Protein AF-A0A415LY03-F1 (afdb_monomer_lite)

Secondary structure (DSSP, 8-state):
---HHHHHHHHSEEPP--S-S-GGGTSTT-EEESSHHHHHHHHHHHHHHHHHHH-TT-SEEEHHHHTTTSSSSS---EEEEETTEEEEE-SS-TT-HHHHHHHHHHHHHTHHHHHHHHHHHHTSEEEEEEEEEEE-TTS-EEEEEEEEEE--

pLDDT: mean 81.96, std 11.77, range [48.81, 94.94]

Sequence (152 aa):
MENLKNLVLAASQKVEMNGVTDIKKLYPDSIVFDSIEEFEQHVIDRAVEYLADNYPDEEEYTSSNWMLATACDCEGDWLFLIDGNYYLMDYCDLDNSKVEDVQIEIWESNGETFANQLAEKLDKETQIDTSCYYQTANGEKMPSVTVCVINK

Foldseek 3Di:
DPDLVVLLVVQWDFDDDPVPPDVCVVVVLEDEDADPVSVLVLLLVLQLVVCCVPPLPDQKDWLVNRLPPSPPPRRAWYWYCDPNTIIIRGPVPPVRPSSSVSSQCSCVVCVVVNLVSNCVSSVFHKDWDQVDWDADPVGDTHTIIMIGTDDD

Organism: Bacteroides thetaiotaomicron (NCBI:txid818)

Structure (mmCIF, N/CA/C/O backbone):
data_AF-A0A415LY03-F1
#
_entry.id   AF-A0A415LY03-F1
#
loop_
_atom_site.group_PDB
_atom_site.id
_atom_site.type_symbol
_atom_site.label_atom_id
_atom_site.label_alt_id
_atom_site.label_comp_id
_atom_site.label_asym_id
_atom_site.label_entity_id
_atom_site.label_seq_id
_atom_site.pdbx_PDB_ins_code
_atom_site.Cartn_x
_atom_site.Cartn_y
_atom_site.Cartn_z
_atom_site.occupancy
_atom_site.B_iso_or_equiv
_atom_site.auth_seq_id
_atom_site.auth_comp_id
_atom_site.auth_asym_id
_atom_site.auth_atom_id
_atom_site.pdbx_PDB_model_num
ATOM 1 N N . MET A 1 1 ? 0.596 17.065 0.484 1.00 48.81 1 MET A N 1
ATOM 2 C CA . MET A 1 1 ? 0.633 15.694 -0.038 1.00 48.81 1 MET A CA 1
ATOM 3 C C . MET A 1 1 ? 1.319 15.734 -1.375 1.00 48.81 1 MET A C 1
ATOM 5 O O . MET A 1 1 ? 0.876 16.454 -2.271 1.00 48.81 1 MET A O 1
ATOM 9 N N . GLU A 1 2 ? 2.463 15.068 -1.461 1.00 59.12 2 GLU A N 1
ATOM 10 C CA . GLU A 1 2 ? 2.973 14.656 -2.762 1.00 59.12 2 GLU A CA 1
ATOM 11 C C . GLU A 1 2 ? 1.935 13.708 -3.375 1.00 59.12 2 GLU A C 1
ATOM 13 O O . GLU A 1 2 ? 1.264 12.976 -2.664 1.00 59.12 2 GLU A O 1
ATOM 18 N N . ASN A 1 3 ? 1.720 13.767 -4.685 1.00 84.75 3 ASN A N 1
ATOM 19 C CA . ASN A 1 3 ? 0.820 12.814 -5.332 1.00 84.75 3 ASN A CA 1
ATOM 20 C C . ASN A 1 3 ? 1.449 11.410 -5.222 1.00 84.75 3 ASN A C 1
ATOM 22 O O . ASN A 1 3 ? 2.633 11.290 -5.532 1.00 84.75 3 ASN A O 1
ATOM 26 N N . LEU A 1 4 ? 0.689 10.376 -4.836 1.00 90.25 4 LEU A N 1
ATOM 27 C CA . LEU A 1 4 ? 1.165 8.988 -4.685 1.00 90.25 4 LEU A CA 1
ATOM 28 C C . LEU A 1 4 ? 2.020 8.509 -5.874 1.00 90.25 4 LEU A C 1
ATOM 30 O O . LEU A 1 4 ? 3.061 7.883 -5.688 1.00 90.25 4 LEU A O 1
ATOM 34 N N . LYS A 1 5 ? 1.666 8.910 -7.102 1.00 92.62 5 LYS A N 1
ATOM 35 C CA . LYS A 1 5 ? 2.468 8.658 -8.310 1.00 92.62 5 LYS A CA 1
ATOM 36 C C . LYS A 1 5 ? 3.907 9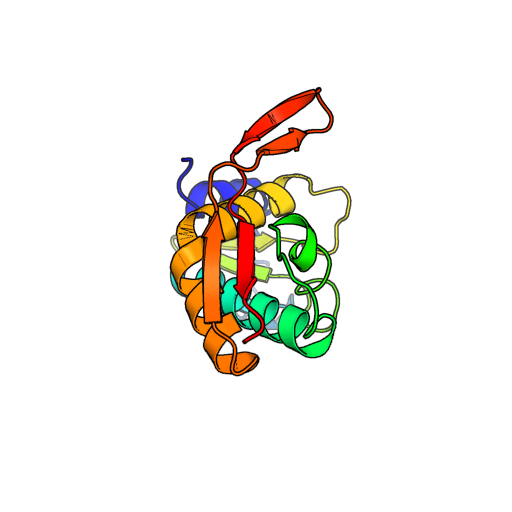.171 -8.185 1.00 92.62 5 LYS A C 1
ATOM 38 O O . LYS A 1 5 ? 4.835 8.494 -8.611 1.00 92.62 5 LYS A O 1
ATOM 43 N N . ASN A 1 6 ? 4.108 10.372 -7.649 1.00 92.81 6 ASN A N 1
ATOM 44 C CA . ASN A 1 6 ? 5.438 10.966 -7.493 1.00 92.81 6 ASN A CA 1
ATOM 45 C C . ASN A 1 6 ? 6.262 10.233 -6.435 1.00 92.81 6 ASN A C 1
ATOM 47 O O . ASN A 1 6 ? 7.454 10.037 -6.654 1.00 92.81 6 ASN A O 1
ATOM 51 N N . LEU A 1 7 ? 5.631 9.807 -5.337 1.00 91.94 7 LEU A N 1
ATOM 52 C CA . LEU A 1 7 ? 6.287 8.993 -4.312 1.00 91.94 7 LEU A CA 1
ATOM 53 C C . LEU A 1 7 ? 6.732 7.651 -4.899 1.00 91.94 7 LEU A C 1
ATOM 55 O O . LEU A 1 7 ? 7.900 7.294 -4.780 1.00 91.94 7 LEU A O 1
ATOM 59 N N . VAL A 1 8 ? 5.849 6.973 -5.642 1.00 92.12 8 VAL A N 1
ATOM 60 C CA . VAL A 1 8 ? 6.179 5.730 -6.359 1.00 92.12 8 VAL A CA 1
ATOM 61 C C . VAL A 1 8 ? 7.344 5.950 -7.325 1.00 92.12 8 VAL A C 1
ATOM 63 O O . VAL A 1 8 ? 8.303 5.185 -7.314 1.00 92.12 8 VAL A O 1
ATOM 66 N N . LEU A 1 9 ? 7.320 7.020 -8.126 1.00 93.75 9 LEU A N 1
ATOM 67 C CA . LEU A 1 9 ? 8.419 7.343 -9.043 1.00 93.75 9 LEU A CA 1
ATOM 68 C C . LEU A 1 9 ? 9.739 7.650 -8.319 1.00 93.75 9 LEU A C 1
ATOM 70 O O . LEU A 1 9 ? 10.798 7.373 -8.874 1.00 93.75 9 LEU A O 1
ATOM 74 N N . ALA A 1 10 ? 9.692 8.231 -7.119 1.00 91.69 10 ALA A N 1
ATOM 75 C CA . ALA A 1 10 ? 10.875 8.520 -6.311 1.00 91.69 10 ALA A CA 1
ATOM 76 C C . ALA A 1 10 ? 11.439 7.269 -5.617 1.00 91.69 10 ALA A C 1
ATOM 78 O O . ALA A 1 10 ? 12.651 7.173 -5.436 1.00 91.69 10 ALA A O 1
ATOM 79 N N . ALA A 1 11 ? 10.569 6.328 -5.247 1.00 89.69 11 ALA A N 1
ATOM 80 C CA . ALA A 1 11 ? 10.923 5.052 -4.631 1.00 89.69 11 ALA A CA 1
ATOM 81 C C . ALA A 1 11 ? 11.334 3.974 -5.648 1.00 89.69 11 ALA A C 1
ATOM 83 O O . ALA A 1 11 ? 11.945 2.973 -5.276 1.00 89.69 11 ALA A O 1
ATOM 84 N N . SER A 1 12 ? 11.012 4.173 -6.928 1.00 92.12 12 SER A N 1
ATOM 85 C CA . SER A 1 12 ? 11.261 3.201 -7.991 1.00 92.12 12 SER A CA 1
ATOM 86 C C . SER A 1 12 ? 12.455 3.566 -8.867 1.00 92.12 12 SER A C 1
ATOM 88 O O . SER A 1 12 ? 12.745 4.730 -9.143 1.00 92.12 12 SER A O 1
ATOM 9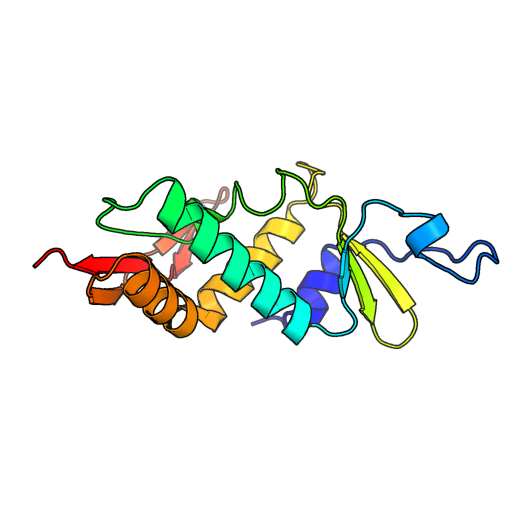0 N N . GLN A 1 13 ? 13.094 2.546 -9.425 1.00 92.12 13 GLN A N 1
ATOM 91 C CA . GLN A 1 13 ? 14.096 2.689 -10.472 1.00 92.12 13 GLN A CA 1
ATOM 92 C C . GLN A 1 13 ? 13.455 2.482 -11.844 1.00 92.12 13 GLN A C 1
ATOM 94 O O . GLN A 1 13 ? 12.653 1.573 -12.048 1.00 92.12 13 GLN A O 1
ATOM 99 N N . LYS A 1 14 ? 13.813 3.315 -12.825 1.00 92.31 14 LYS A N 1
ATOM 100 C CA . LYS A 1 14 ? 13.360 3.103 -14.204 1.00 92.31 14 LYS A CA 1
ATOM 101 C C . LYS A 1 14 ? 14.000 1.834 -14.773 1.00 92.31 14 LYS A C 1
ATOM 103 O O . LYS A 1 14 ? 15.218 1.680 -14.712 1.00 92.31 14 LYS A O 1
ATOM 108 N N . VAL A 1 15 ? 13.193 0.973 -15.389 1.00 89.94 15 VAL A N 1
ATOM 109 C CA . VAL A 1 15 ? 13.675 -0.255 -16.030 1.00 89.94 15 VAL A CA 1
ATOM 110 C C . VAL A 1 15 ? 14.091 0.013 -17.476 1.00 89.94 15 VAL A C 1
ATOM 112 O O . VAL A 1 15 ? 13.320 0.544 -18.278 1.00 89.94 15 VAL A O 1
ATOM 115 N N . GLU A 1 16 ? 15.307 -0.404 -17.828 1.00 86.00 16 GLU A N 1
ATOM 116 C CA . GLU A 1 16 ? 15.805 -0.381 -19.205 1.00 86.00 16 GLU A CA 1
ATOM 117 C C . GLU A 1 16 ? 15.317 -1.617 -19.979 1.00 86.00 16 GLU A C 1
ATOM 119 O O . GLU A 1 16 ? 15.629 -2.765 -19.649 1.00 86.00 16 GLU A O 1
ATOM 124 N N . MET A 1 17 ? 14.547 -1.389 -21.044 1.00 82.12 17 MET A N 1
ATOM 125 C CA . MET A 1 17 ? 13.993 -2.464 -21.870 1.00 82.12 17 MET A CA 1
ATOM 126 C C . MET A 1 17 ? 15.061 -3.013 -22.826 1.00 82.12 17 MET A C 1
ATOM 128 O O . MET A 1 17 ? 15.316 -2.447 -23.889 1.00 82.12 17 MET A O 1
ATOM 132 N N . ASN A 1 18 ? 15.645 -4.166 -22.492 1.00 72.00 18 ASN A N 1
ATOM 133 C CA . ASN A 1 18 ? 16.710 -4.828 -23.268 1.00 72.00 18 ASN A CA 1
ATOM 134 C C . ASN A 1 18 ? 16.225 -5.513 -24.572 1.00 72.00 18 ASN A C 1
ATOM 136 O O . ASN A 1 18 ? 16.706 -6.582 -24.945 1.00 72.00 18 ASN A O 1
ATOM 140 N N . GLY A 1 19 ? 15.235 -4.943 -25.265 1.00 70.38 19 GLY A N 1
ATOM 141 C CA . GLY A 1 19 ? 14.630 -5.517 -26.478 1.00 70.38 19 GLY A CA 1
ATOM 142 C C . GLY A 1 19 ? 13.697 -6.714 -26.233 1.00 70.38 19 GLY A C 1
ATOM 143 O O . GLY A 1 19 ? 13.098 -7.228 -27.178 1.00 70.38 19 GLY A O 1
ATOM 144 N N . VAL A 1 20 ? 13.536 -7.142 -24.978 1.00 74.38 20 VAL A N 1
ATOM 145 C CA . VAL A 1 20 ? 12.513 -8.105 -24.554 1.00 74.38 20 VAL A CA 1
ATOM 146 C C . VAL A 1 20 ? 11.176 -7.369 -24.471 1.00 74.38 20 VAL A C 1
ATOM 148 O O . VAL A 1 20 ? 11.048 -6.408 -23.724 1.00 74.38 20 VAL A O 1
ATOM 151 N N . THR A 1 21 ? 10.178 -7.797 -25.247 1.00 73.06 21 THR A N 1
ATOM 152 C CA . THR A 1 21 ? 8.860 -7.132 -25.319 1.00 73.06 21 THR A CA 1
ATOM 153 C C . THR A 1 21 ? 7.929 -7.468 -24.154 1.00 73.06 21 THR A C 1
ATOM 155 O O . THR A 1 21 ? 6.847 -6.904 -24.064 1.00 73.06 21 THR A O 1
ATOM 158 N N . ASP A 1 22 ? 8.314 -8.426 -23.313 1.00 83.56 22 ASP A N 1
ATOM 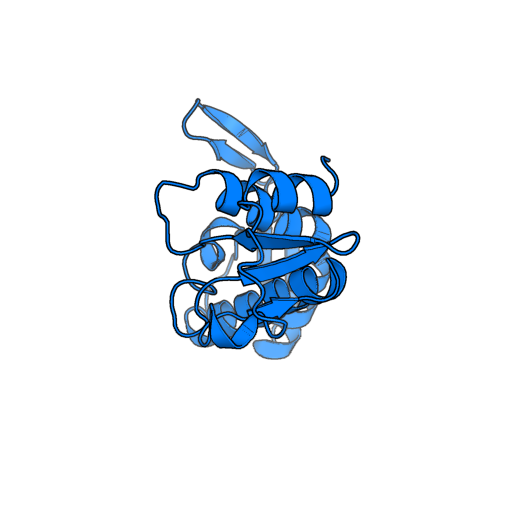159 C CA . ASP A 1 22 ? 7.512 -8.957 -22.213 1.00 83.56 22 ASP A CA 1
ATOM 160 C C . ASP A 1 22 ? 8.290 -8.809 -20.902 1.00 83.56 22 ASP A C 1
ATOM 162 O O . ASP A 1 22 ? 9.255 -9.538 -20.657 1.00 83.56 22 ASP A O 1
ATOM 166 N N . ILE A 1 23 ? 7.885 -7.836 -20.084 1.00 85.00 23 ILE A N 1
ATOM 167 C CA . ILE A 1 23 ? 8.577 -7.463 -18.847 1.00 85.00 23 ILE A CA 1
ATOM 168 C C . ILE A 1 23 ? 8.595 -8.606 -17.821 1.00 85.00 23 ILE A C 1
ATOM 170 O O . ILE A 1 23 ? 9.589 -8.783 -17.118 1.00 85.00 23 ILE A O 1
ATOM 174 N N . LYS A 1 24 ? 7.570 -9.469 -17.812 1.00 86.44 24 LYS A N 1
ATOM 175 C CA . LYS A 1 24 ? 7.496 -10.635 -16.918 1.00 86.44 24 LYS A CA 1
ATOM 176 C C . LYS A 1 24 ? 8.570 -11.676 -17.220 1.00 86.44 24 LYS A C 1
ATOM 178 O O . LYS A 1 24 ? 8.921 -12.460 -16.353 1.00 86.44 24 LYS A O 1
ATOM 183 N N . LYS A 1 25 ? 9.147 -11.696 -18.426 1.00 87.31 25 LYS A N 1
ATOM 184 C CA . LYS A 1 25 ? 10.301 -12.572 -18.705 1.00 87.31 25 LYS A CA 1
ATOM 185 C C . LYS A 1 25 ? 11.580 -12.093 -18.033 1.00 87.31 25 LYS A C 1
ATOM 187 O O . LYS A 1 25 ? 12.470 -12.906 -17.810 1.00 87.31 25 LYS A O 1
ATOM 192 N N . LEU A 1 26 ? 11.689 -10.790 -17.781 1.00 85.75 26 LEU A N 1
ATOM 193 C CA . LEU A 1 26 ? 12.817 -10.199 -17.067 1.00 85.75 26 LEU A CA 1
ATOM 194 C C . LEU A 1 26 ? 12.602 -10.271 -15.550 1.00 85.75 26 LEU A C 1
ATOM 196 O O . LEU A 1 26 ? 13.558 -10.533 -14.829 1.00 85.75 26 LEU A O 1
ATOM 200 N N . TYR A 1 27 ? 11.354 -10.114 -15.100 1.00 86.38 27 TYR A N 1
ATOM 201 C CA . TYR A 1 27 ? 10.963 -10.099 -13.688 1.00 86.38 27 TYR A CA 1
ATOM 202 C C . TYR A 1 27 ? 9.790 -11.067 -13.443 1.00 86.38 27 TYR A C 1
ATOM 204 O O . TYR A 1 27 ? 8.646 -10.629 -13.297 1.00 86.38 27 TYR A O 1
ATOM 212 N N . PRO A 1 28 ? 10.034 -12.389 -13.457 1.00 85.12 28 PRO A N 1
ATOM 213 C CA . PRO A 1 28 ? 8.971 -13.398 -13.415 1.00 85.12 28 PRO A CA 1
ATOM 214 C C . PRO A 1 28 ? 8.153 -13.374 -12.128 1.00 85.12 28 PRO A C 1
ATOM 216 O O . PRO A 1 28 ? 6.950 -13.623 -12.181 1.00 85.12 28 PRO A O 1
ATOM 219 N N . ASP A 1 29 ? 8.791 -13.021 -11.017 1.00 83.56 29 ASP A N 1
ATOM 220 C CA . ASP A 1 29 ? 8.176 -13.050 -9.692 1.00 83.56 29 ASP A CA 1
ATOM 221 C C . ASP A 1 29 ? 7.537 -11.714 -9.307 1.00 83.56 29 ASP A C 1
ATOM 223 O O . ASP A 1 29 ? 6.871 -11.638 -8.288 1.00 83.56 29 ASP A O 1
ATOM 227 N N . SER A 1 30 ? 7.712 -10.669 -10.121 1.00 85.94 30 SER A N 1
ATOM 228 C CA . SER A 1 30 ? 7.155 -9.346 -9.826 1.00 85.94 30 SER A CA 1
ATOM 229 C C . SER A 1 30 ? 5.637 -9.306 -9.972 1.00 85.94 30 SER A C 1
ATOM 231 O O . SER A 1 30 ? 5.088 -10.019 -10.814 1.00 85.94 30 SER A O 1
ATOM 233 N N . ILE A 1 31 ? 4.949 -8.399 -9.280 1.00 88.25 31 ILE A N 1
ATOM 234 C CA . ILE A 1 31 ? 3.581 -7.973 -9.634 1.00 88.25 31 ILE A CA 1
ATOM 235 C C . ILE A 1 31 ? 3.676 -6.766 -10.571 1.00 88.25 31 ILE A C 1
ATOM 237 O O . ILE A 1 31 ? 4.541 -5.915 -10.400 1.00 88.25 31 ILE A O 1
ATOM 241 N N . VAL A 1 32 ? 2.821 -6.712 -11.597 1.00 90.12 32 VAL A N 1
ATOM 242 C CA . VAL A 1 32 ? 2.779 -5.584 -12.540 1.00 90.12 32 VAL A CA 1
ATOM 243 C C . VAL A 1 32 ? 1.468 -4.846 -12.332 1.00 90.12 32 VAL A C 1
ATOM 245 O O . VAL A 1 32 ? 0.418 -5.463 -12.472 1.00 90.12 32 VAL A O 1
ATOM 248 N N . PHE A 1 33 ? 1.558 -3.555 -12.032 1.00 92.62 33 PHE A N 1
ATOM 249 C CA . PHE A 1 33 ? 0.433 -2.646 -11.864 1.00 92.62 33 PHE A CA 1
ATOM 250 C C . PHE A 1 33 ? 0.317 -1.729 -13.082 1.00 92.62 33 PHE A C 1
ATOM 252 O O . PHE A 1 33 ? 1.286 -1.058 -13.469 1.00 92.62 33 PHE A O 1
ATOM 259 N N . ASP A 1 34 ? -0.877 -1.687 -13.673 1.00 91.62 34 ASP A N 1
ATOM 260 C CA . ASP A 1 34 ? -1.173 -0.848 -14.839 1.00 91.62 34 ASP A CA 1
ATOM 261 C C . ASP A 1 34 ? -1.678 0.549 -14.433 1.00 91.62 34 ASP A C 1
ATOM 263 O O . ASP A 1 34 ? -1.729 1.463 -15.262 1.00 91.62 34 ASP A O 1
ATOM 267 N N . SER A 1 35 ? -2.033 0.743 -13.158 1.00 93.38 35 SER A N 1
ATOM 268 C CA . SER A 1 35 ? -2.395 2.046 -12.602 1.00 93.38 35 SER A CA 1
ATOM 269 C C . SER A 1 35 ? -1.982 2.201 -11.134 1.00 93.38 35 SER A C 1
ATOM 271 O O . SER A 1 35 ? -1.692 1.230 -10.437 1.00 93.38 35 SER A O 1
ATOM 273 N N . ILE A 1 36 ? -1.941 3.451 -10.662 1.00 92.50 36 ILE A N 1
ATOM 274 C CA . ILE A 1 36 ? -1.619 3.756 -9.261 1.00 92.50 36 ILE A CA 1
ATOM 275 C C . ILE A 1 36 ? -2.763 3.326 -8.339 1.00 92.50 36 ILE A C 1
ATOM 277 O O . ILE A 1 36 ? -2.507 2.847 -7.243 1.00 92.50 36 ILE A O 1
ATOM 281 N N . GLU A 1 37 ? -4.006 3.438 -8.801 1.00 92.62 37 GLU A N 1
ATOM 282 C CA . GLU A 1 37 ? -5.201 3.037 -8.057 1.00 92.62 37 GLU A CA 1
ATOM 283 C C . GLU A 1 37 ? -5.259 1.516 -7.842 1.00 92.62 37 GLU A C 1
ATOM 285 O O . GLU A 1 37 ? -5.665 1.058 -6.778 1.00 92.62 37 GLU A O 1
ATOM 290 N N . GLU A 1 38 ? -4.831 0.723 -8.834 1.00 93.12 38 GLU A N 1
ATOM 291 C CA . GLU A 1 38 ? -4.716 -0.736 -8.695 1.00 93.12 38 GLU A CA 1
ATOM 292 C C . GLU A 1 38 ? -3.694 -1.106 -7.615 1.00 93.12 38 GLU A C 1
ATOM 294 O O . GLU A 1 38 ? -3.976 -1.926 -6.742 1.00 93.12 38 GLU A O 1
ATOM 299 N N . PHE A 1 39 ? -2.526 -0.463 -7.649 1.00 91.94 39 PHE A N 1
ATOM 300 C CA . PHE A 1 39 ? -1.490 -0.642 -6.638 1.00 91.94 39 PHE A CA 1
ATOM 301 C C . PHE A 1 39 ? -1.969 -0.236 -5.239 1.00 91.94 39 PHE A C 1
ATOM 303 O O . PHE A 1 39 ? -1.787 -0.985 -4.282 1.00 91.94 39 PHE A O 1
ATOM 310 N N . GLU A 1 40 ? -2.599 0.931 -5.120 1.00 91.38 40 GLU A N 1
ATOM 311 C CA . GLU A 1 40 ? -3.128 1.446 -3.858 1.00 91.38 40 GLU A CA 1
ATOM 312 C C . GLU A 1 40 ? -4.121 0.463 -3.230 1.00 91.38 40 GLU A C 1
ATOM 314 O O . GLU A 1 40 ? -3.966 0.094 -2.064 1.00 91.38 40 GLU A O 1
ATOM 319 N N . GLN A 1 41 ? -5.084 -0.038 -4.011 1.00 91.44 41 GLN A N 1
ATOM 320 C CA . GLN A 1 41 ? -6.053 -1.012 -3.512 1.00 91.44 41 GLN A CA 1
ATOM 321 C C . GLN A 1 41 ? -5.400 -2.349 -3.141 1.00 91.44 41 GLN A C 1
ATOM 323 O O . GLN A 1 41 ? -5.749 -2.920 -2.109 1.00 91.44 41 GLN A O 1
ATOM 328 N N . HIS A 1 42 ? -4.426 -2.824 -3.928 1.00 89.81 42 HIS A N 1
ATOM 329 C CA . HIS A 1 42 ? -3.668 -4.041 -3.611 1.00 89.81 42 HIS A CA 1
ATOM 330 C C . HIS A 1 42 ? -2.972 -3.932 -2.250 1.00 89.81 42 HIS A C 1
ATOM 332 O O . HIS A 1 42 ? -3.069 -4.840 -1.425 1.00 89.81 42 HIS A O 1
ATOM 338 N N . VAL A 1 43 ? -2.318 -2.799 -1.979 1.00 87.88 43 VAL A N 1
ATOM 339 C CA . VAL A 1 43 ? -1.653 -2.552 -0.691 1.00 87.88 43 VAL A CA 1
ATOM 340 C C . VAL A 1 43 ? -2.661 -2.532 0.460 1.00 87.88 43 VAL A C 1
ATOM 342 O O . VAL A 1 43 ? -2.396 -3.142 1.499 1.00 87.88 43 VAL A O 1
ATOM 345 N N . ILE A 1 44 ? -3.816 -1.880 0.281 1.00 89.81 44 ILE A N 1
ATOM 346 C CA . ILE A 1 44 ? -4.889 -1.840 1.287 1.00 89.81 44 ILE A CA 1
ATOM 347 C C . ILE A 1 44 ? -5.374 -3.255 1.617 1.00 89.81 44 ILE A C 1
ATOM 349 O O . ILE A 1 44 ? -5.367 -3.647 2.786 1.00 89.81 44 ILE A O 1
ATOM 353 N N . ASP A 1 45 ? -5.745 -4.032 0.599 1.00 89.56 45 ASP A N 1
ATOM 354 C CA . ASP A 1 45 ? -6.328 -5.364 0.771 1.00 89.56 45 ASP A CA 1
ATOM 355 C C . ASP A 1 45 ? -5.363 -6.305 1.508 1.00 89.56 45 ASP A C 1
ATOM 357 O O . ASP A 1 45 ? -5.754 -6.994 2.457 1.00 89.56 45 ASP A O 1
ATOM 361 N N . ARG A 1 46 ? -4.079 -6.290 1.127 1.00 86.94 46 ARG A N 1
ATOM 362 C CA . ARG A 1 46 ? -3.047 -7.117 1.770 1.00 86.94 46 ARG A CA 1
ATOM 363 C C . ARG A 1 46 ? -2.802 -6.706 3.217 1.00 86.94 46 ARG A C 1
ATOM 365 O O . ARG A 1 46 ? -2.624 -7.574 4.070 1.00 86.94 46 ARG A O 1
ATOM 372 N N . ALA A 1 47 ? -2.812 -5.408 3.516 1.00 86.19 47 ALA A N 1
ATOM 373 C CA . ALA A 1 47 ? -2.623 -4.914 4.880 1.00 86.19 47 ALA A CA 1
ATOM 374 C C . ALA A 1 47 ? -3.781 -5.308 5.791 1.00 86.19 47 ALA A C 1
ATOM 376 O O . ALA A 1 47 ? -3.546 -5.784 6.901 1.00 86.19 47 ALA A O 1
ATOM 377 N N . VAL A 1 48 ? -5.017 -5.192 5.310 1.00 89.38 48 VAL A N 1
ATOM 378 C CA . VAL A 1 48 ? -6.201 -5.642 6.048 1.00 89.38 48 VAL A CA 1
ATOM 379 C C . VAL A 1 48 ? -6.142 -7.148 6.316 1.00 89.38 48 VAL A C 1
ATOM 381 O O . VAL A 1 48 ? -6.368 -7.567 7.450 1.00 89.38 48 VAL A O 1
ATOM 384 N N . GLU A 1 49 ? -5.826 -7.959 5.301 1.00 88.69 49 GLU A N 1
ATOM 385 C CA . GLU A 1 49 ? -5.701 -9.417 5.440 1.00 88.69 49 GLU A CA 1
ATOM 386 C C . GLU A 1 49 ? -4.645 -9.790 6.486 1.00 88.69 49 GLU A C 1
ATOM 388 O O . GLU A 1 49 ? -4.942 -10.518 7.433 1.00 88.69 49 GLU A O 1
ATOM 393 N N . TYR A 1 50 ? -3.440 -9.226 6.372 1.00 86.31 50 TYR A N 1
ATOM 394 C CA . TYR A 1 50 ? -2.352 -9.515 7.300 1.00 86.31 50 TYR A CA 1
ATOM 395 C C . TYR A 1 50 ? -2.704 -9.145 8.746 1.00 86.31 50 TYR A C 1
ATOM 397 O O . TYR A 1 50 ? -2.485 -9.942 9.662 1.00 86.31 50 TYR A O 1
ATOM 405 N N . LEU A 1 51 ? -3.245 -7.944 8.962 1.00 86.88 51 LEU A N 1
ATOM 406 C CA . LEU A 1 51 ? -3.618 -7.473 10.293 1.00 86.88 51 LEU A CA 1
ATOM 407 C C . LEU A 1 51 ? -4.719 -8.340 10.912 1.00 86.88 51 LEU A C 1
ATOM 409 O O . LEU A 1 51 ? -4.612 -8.702 12.084 1.00 86.88 51 LEU A O 1
ATOM 413 N N . ALA A 1 52 ? -5.735 -8.713 10.130 1.00 88.81 52 ALA A N 1
ATOM 414 C CA . ALA A 1 52 ? -6.826 -9.557 10.605 1.00 88.81 52 ALA A CA 1
ATOM 415 C C . ALA A 1 52 ? -6.360 -10.976 10.973 1.00 88.81 52 ALA A C 1
ATOM 417 O O . ALA A 1 52 ? -6.839 -11.540 11.956 1.00 88.81 52 ALA A O 1
ATOM 418 N N . ASP A 1 53 ? -5.404 -11.534 10.227 1.00 87.75 53 ASP A N 1
ATOM 419 C CA . ASP A 1 53 ? -4.898 -12.889 10.463 1.00 87.75 53 ASP A CA 1
ATOM 420 C C . ASP A 1 53 ? -3.910 -12.971 11.637 1.00 87.75 53 ASP A C 1
ATOM 422 O O . ASP A 1 53 ? -3.862 -13.985 12.339 1.00 87.75 53 ASP A O 1
ATOM 426 N N . ASN A 1 54 ? -3.115 -11.920 11.864 1.00 85.88 54 ASN A N 1
ATOM 427 C CA . ASN A 1 54 ? -2.016 -11.953 12.838 1.00 85.88 54 ASN A CA 1
ATOM 428 C C . ASN A 1 54 ? -2.338 -11.248 14.157 1.00 85.88 54 ASN A C 1
ATOM 430 O O . ASN A 1 54 ? -1.773 -11.610 15.191 1.00 85.88 54 ASN A O 1
ATOM 434 N N . TYR A 1 55 ? -3.238 -10.265 14.139 1.00 84.94 55 TYR A N 1
ATOM 435 C CA . TYR A 1 55 ? -3.496 -9.386 15.278 1.00 84.94 55 TYR A CA 1
ATOM 436 C C . TYR A 1 55 ? -4.989 -9.154 15.578 1.00 84.94 55 TYR A C 1
ATOM 438 O O . TYR A 1 55 ? -5.330 -8.061 16.011 1.00 84.94 55 TYR A O 1
ATOM 446 N N . PRO A 1 56 ? -5.901 -10.142 15.443 1.00 87.06 56 PRO A N 1
ATOM 447 C CA . PRO A 1 56 ? -7.357 -9.910 15.453 1.00 87.06 56 PRO A CA 1
ATOM 448 C C . PRO A 1 56 ? -7.928 -9.287 16.740 1.00 87.06 56 PRO A C 1
ATOM 450 O O . PRO A 1 56 ? -9.056 -8.777 16.753 1.00 87.06 56 PRO A O 1
ATOM 453 N N . ASP A 1 57 ? -7.175 -9.351 17.835 1.00 85.00 57 ASP A N 1
ATOM 454 C CA . ASP A 1 57 ? -7.584 -8.894 19.161 1.00 85.00 57 ASP A CA 1
ATOM 455 C C . ASP A 1 57 ? -6.958 -7.558 19.580 1.00 85.00 57 ASP A C 1
ATOM 457 O O . ASP A 1 57 ? -7.256 -7.083 20.675 1.00 85.00 57 ASP A O 1
ATOM 461 N N . GLU A 1 58 ? -6.130 -6.938 18.733 1.00 81.62 58 GLU A N 1
ATOM 462 C CA . GLU A 1 58 ? -5.569 -5.616 19.023 1.00 81.62 58 GLU A CA 1
ATOM 463 C C . GLU A 1 58 ? -6.668 -4.550 19.119 1.00 81.62 58 GLU A C 1
ATOM 465 O O . GLU A 1 58 ? -7.610 -4.51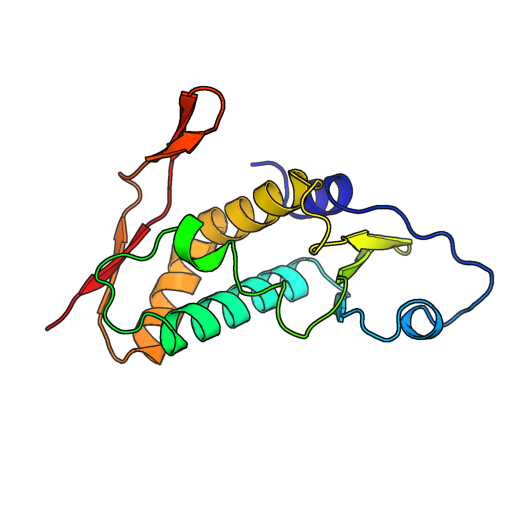5 18.321 1.00 81.62 58 GLU A O 1
ATOM 470 N N . GLU A 1 59 ? -6.528 -3.666 20.110 1.00 83.94 59 GLU A N 1
ATOM 471 C CA . GLU A 1 59 ? -7.445 -2.541 20.331 1.00 83.94 59 GLU A CA 1
ATOM 472 C C . GLU A 1 59 ? -7.153 -1.382 19.365 1.00 83.94 59 GLU A C 1
ATOM 474 O O . GLU A 1 59 ? -8.052 -0.609 19.033 1.00 83.94 59 GLU A O 1
ATOM 479 N N . GLU A 1 60 ? -5.914 -1.268 18.873 1.00 86.62 60 GLU A N 1
ATOM 480 C CA . GLU A 1 60 ? -5.464 -0.169 18.016 1.00 86.62 60 GLU A CA 1
ATOM 481 C C . GLU A 1 60 ? -4.507 -0.651 16.915 1.00 86.62 60 GLU A C 1
ATOM 483 O O . GLU A 1 60 ? -3.500 -1.315 17.166 1.00 86.62 60 GLU A O 1
ATOM 488 N N . TYR A 1 61 ? -4.791 -0.243 15.679 1.00 85.81 61 TYR A N 1
ATOM 489 C CA . TYR A 1 61 ? -3.963 -0.476 14.503 1.00 85.81 61 TYR A CA 1
ATOM 490 C C . TYR A 1 61 ? -3.406 0.854 14.016 1.00 85.81 61 TYR A C 1
ATOM 492 O O . TYR A 1 61 ? -4.149 1.768 13.655 1.00 85.81 61 TYR A O 1
ATOM 500 N N . THR A 1 62 ? -2.083 0.959 13.995 1.00 79.75 62 THR A N 1
ATOM 501 C CA . THR A 1 62 ? -1.374 2.135 13.480 1.00 79.75 62 THR A CA 1
ATOM 502 C C . THR A 1 62 ? -0.737 1.821 12.132 1.00 79.75 62 THR A C 1
ATOM 504 O O . THR A 1 62 ? -0.596 0.649 11.772 1.00 79.75 62 THR A O 1
ATOM 507 N N . SER A 1 63 ? -0.296 2.851 11.405 1.00 75.50 63 SER A N 1
ATOM 508 C CA . SER A 1 63 ? 0.479 2.654 10.175 1.00 75.50 63 SER A CA 1
ATOM 509 C C . SER A 1 63 ? 1.676 1.718 10.404 1.00 75.50 63 SER A C 1
ATOM 511 O O . SER A 1 63 ? 1.900 0.784 9.639 1.00 75.50 63 SER A O 1
ATOM 513 N N . SER A 1 64 ? 2.365 1.851 11.539 1.00 68.25 64 SER A N 1
ATOM 514 C CA . SER A 1 64 ? 3.497 0.992 11.899 1.00 68.25 64 SER A CA 1
ATOM 515 C C . SER A 1 64 ? 3.147 -0.495 12.060 1.00 68.25 64 SER A C 1
ATOM 517 O O . SER A 1 64 ? 4.035 -1.331 11.907 1.00 68.25 64 SER A O 1
ATOM 519 N N . ASN A 1 65 ? 1.888 -0.852 12.351 1.00 72.75 65 ASN A N 1
ATOM 520 C CA . ASN A 1 65 ? 1.490 -2.251 12.555 1.00 72.75 65 ASN A CA 1
ATOM 521 C C . ASN A 1 65 ? 1.497 -3.058 11.241 1.00 72.75 65 ASN A C 1
ATOM 523 O O . ASN A 1 65 ? 1.756 -4.259 11.281 1.00 72.75 65 ASN A O 1
ATOM 527 N N . TRP A 1 66 ? 1.219 -2.435 10.088 1.00 73.00 66 TRP A N 1
ATOM 528 C CA . TRP A 1 66 ? 1.148 -3.135 8.792 1.00 73.00 66 TRP A CA 1
ATOM 529 C C . TRP A 1 66 ? 2.347 -2.866 7.874 1.00 73.00 66 TRP A C 1
ATOM 531 O O . TRP A 1 66 ? 2.640 -3.707 7.022 1.00 73.00 66 TRP A O 1
ATOM 541 N N . MET A 1 67 ? 3.070 -1.754 8.080 1.00 64.75 67 MET A N 1
ATOM 542 C CA . MET A 1 67 ? 4.214 -1.302 7.263 1.00 64.75 67 MET A CA 1
ATOM 543 C C . MET A 1 67 ? 5.368 -2.318 7.124 1.00 64.75 67 MET A C 1
ATOM 545 O O . MET A 1 67 ? 6.308 -2.081 6.374 1.00 64.75 67 MET A O 1
ATOM 549 N N . LEU A 1 68 ? 5.328 -3.446 7.840 1.00 55.94 68 LEU A N 1
ATOM 550 C CA . LEU A 1 68 ? 6.408 -4.433 7.902 1.00 55.94 68 LEU A CA 1
ATOM 551 C C . LEU A 1 68 ? 6.110 -5.776 7.221 1.00 55.94 68 LEU A C 1
ATOM 553 O O . LEU A 1 68 ? 7.035 -6.573 7.079 1.00 55.94 68 LEU A O 1
ATOM 557 N N . ALA A 1 69 ? 4.867 -6.073 6.825 1.00 52.81 69 ALA A N 1
ATOM 558 C CA . ALA A 1 69 ? 4.493 -7.479 6.633 1.00 52.81 69 ALA A CA 1
ATOM 559 C C . ALA A 1 69 ? 3.725 -7.852 5.363 1.00 52.81 69 ALA A C 1
ATOM 561 O O . ALA A 1 69 ? 3.656 -9.030 5.024 1.00 52.81 69 ALA A O 1
ATOM 562 N N . THR A 1 70 ? 3.194 -6.891 4.613 1.00 54.22 70 THR A N 1
ATOM 563 C CA . THR A 1 70 ? 2.446 -7.210 3.385 1.00 54.22 70 THR A CA 1
ATOM 564 C C . THR A 1 70 ? 3.323 -7.466 2.174 1.00 54.22 70 THR A C 1
ATOM 566 O O . THR A 1 70 ? 2.850 -8.041 1.200 1.00 54.22 70 THR A O 1
ATOM 569 N N . ALA A 1 71 ? 4.587 -7.049 2.224 1.00 50.78 71 ALA A N 1
ATOM 570 C CA . ALA A 1 71 ? 5.395 -6.927 1.019 1.00 50.78 71 ALA A CA 1
ATOM 571 C C . ALA A 1 71 ? 6.751 -7.653 1.073 1.00 50.78 71 ALA A C 1
ATOM 573 O O . ALA A 1 71 ? 7.457 -7.703 0.073 1.00 50.78 71 ALA A O 1
ATOM 574 N N . CYS A 1 72 ? 7.074 -8.317 2.189 1.00 53.56 72 CYS A N 1
ATOM 575 C CA . CYS A 1 72 ? 8.238 -9.211 2.271 1.00 53.56 72 CYS A CA 1
ATOM 576 C C . CYS A 1 72 ? 7.867 -10.701 2.122 1.00 53.56 72 CYS A C 1
ATOM 578 O O . CYS A 1 72 ? 8.734 -11.527 1.842 1.00 53.56 72 CYS A O 1
ATOM 580 N N . ASP A 1 73 ? 6.585 -11.060 2.264 1.00 51.16 73 ASP A N 1
ATOM 581 C CA . ASP A 1 73 ? 6.149 -12.457 2.224 1.00 51.16 73 ASP A CA 1
ATOM 582 C C . ASP A 1 73 ? 5.354 -12.739 0.933 1.00 51.16 73 ASP A C 1
ATOM 584 O O . ASP A 1 73 ? 4.157 -12.474 0.833 1.00 51.16 73 ASP A O 1
ATOM 588 N N . CYS A 1 74 ? 6.054 -13.323 -0.049 1.00 54.31 74 CYS A N 1
ATOM 589 C CA . CYS A 1 74 ? 5.544 -14.083 -1.208 1.00 54.31 74 CYS A CA 1
ATOM 590 C C . CYS A 1 74 ? 5.307 -13.385 -2.568 1.00 54.31 74 CYS A C 1
ATOM 592 O O . CYS A 1 74 ? 5.102 -14.112 -3.540 1.00 54.31 74 CYS A O 1
ATOM 594 N N . GLU A 1 75 ? 5.352 -12.054 -2.698 1.00 62.47 75 GLU A N 1
ATOM 595 C CA . GLU A 1 75 ? 4.874 -11.369 -3.927 1.00 62.47 75 GLU A CA 1
ATOM 596 C C . GLU A 1 75 ? 5.951 -10.802 -4.874 1.00 62.47 75 GLU A C 1
ATOM 598 O O . GLU A 1 75 ? 5.611 -10.358 -5.969 1.00 62.47 75 GLU A O 1
ATOM 603 N N . GLY A 1 76 ? 7.234 -10.864 -4.498 1.00 71.19 76 GLY A N 1
ATOM 604 C CA . GLY A 1 76 ? 8.337 -10.341 -5.315 1.00 71.19 76 GLY A CA 1
ATOM 605 C C . GLY A 1 76 ? 8.319 -8.814 -5.474 1.00 71.19 76 GLY A C 1
ATOM 606 O O . GLY A 1 76 ? 7.598 -8.110 -4.771 1.00 71.19 76 GLY A O 1
ATOM 607 N N . ASP A 1 77 ? 9.145 -8.291 -6.386 1.00 82.88 77 ASP A N 1
ATOM 608 C CA . ASP A 1 77 ? 9.242 -6.845 -6.635 1.00 82.88 77 ASP A CA 1
ATOM 609 C C . ASP A 1 77 ? 7.966 -6.273 -7.274 1.00 82.88 77 ASP A C 1
ATOM 611 O O . ASP A 1 77 ? 7.225 -6.965 -7.978 1.00 82.88 77 ASP A O 1
ATOM 615 N N . TRP A 1 78 ? 7.739 -4.968 -7.132 1.00 89.19 78 TRP A N 1
ATOM 616 C CA . TRP A 1 78 ? 6.610 -4.298 -7.776 1.00 89.19 78 TRP A CA 1
ATOM 617 C C . TRP A 1 78 ? 7.042 -3.540 -9.025 1.00 89.19 78 TRP A C 1
ATOM 619 O O . TRP A 1 78 ? 7.966 -2.728 -9.003 1.00 89.19 78 TRP A O 1
ATOM 629 N N . LEU A 1 79 ? 6.345 -3.787 -10.130 1.00 92.06 79 LEU A N 1
ATOM 630 C CA . LEU A 1 79 ? 6.544 -3.112 -11.402 1.00 92.06 79 LEU A CA 1
ATOM 631 C C . LEU A 1 79 ? 5.346 -2.235 -11.741 1.00 92.06 79 LEU A C 1
ATOM 633 O O . LEU A 1 79 ? 4.206 -2.680 -11.702 1.00 92.06 79 LEU A O 1
ATOM 637 N N . PHE A 1 80 ? 5.615 -1.015 -12.184 1.00 93.94 80 PHE A N 1
ATOM 638 C CA . PHE A 1 80 ? 4.593 -0.041 -12.550 1.00 93.94 80 PHE A CA 1
ATOM 639 C C . PHE A 1 80 ? 4.715 0.321 -14.022 1.00 93.94 80 PHE A C 1
ATOM 641 O O . PHE A 1 80 ? 5.802 0.697 -14.472 1.00 93.94 80 PHE A O 1
ATOM 648 N N . LEU A 1 81 ? 3.608 0.271 -14.765 1.00 92.62 81 LEU A N 1
ATOM 649 C CA . LEU A 1 81 ? 3.520 0.841 -16.107 1.00 92.62 81 LEU A CA 1
ATOM 650 C C . LEU A 1 81 ? 2.978 2.273 -16.025 1.00 92.62 81 LEU A C 1
ATOM 652 O O . LEU A 1 81 ? 1.774 2.509 -16.024 1.00 92.62 81 LEU A O 1
ATOM 656 N N . ILE A 1 82 ? 3.878 3.255 -15.986 1.00 92.06 82 ILE A N 1
ATOM 657 C CA . ILE A 1 82 ? 3.526 4.670 -15.821 1.00 92.06 82 ILE A CA 1
ATOM 658 C C . ILE A 1 82 ? 3.958 5.447 -17.058 1.00 92.06 82 ILE A C 1
ATOM 660 O O . ILE A 1 82 ? 5.129 5.448 -17.439 1.00 92.06 82 ILE A O 1
ATOM 664 N N . ASP A 1 83 ? 3.004 6.129 -17.695 1.00 91.00 83 ASP A N 1
ATOM 665 C CA . ASP A 1 83 ? 3.235 6.956 -18.887 1.00 91.00 83 ASP A CA 1
ATOM 666 C C . ASP A 1 83 ? 4.034 6.209 -19.984 1.00 91.00 83 ASP A C 1
ATOM 668 O O . ASP A 1 83 ? 4.921 6.766 -20.635 1.00 91.00 83 ASP A O 1
ATOM 672 N N . GLY A 1 84 ? 3.750 4.911 -20.158 1.00 88.81 84 GLY A N 1
ATOM 673 C CA . GLY A 1 84 ? 4.401 4.040 -21.143 1.00 88.81 84 GLY A CA 1
ATOM 674 C C . GLY A 1 84 ? 5.820 3.577 -20.786 1.00 88.81 84 GLY A C 1
ATOM 675 O O . GLY A 1 84 ? 6.498 3.013 -21.643 1.00 88.81 84 GLY A O 1
ATOM 676 N N . ASN A 1 85 ? 6.286 3.810 -19.557 1.00 91.56 85 ASN A N 1
ATOM 677 C CA . ASN A 1 85 ? 7.581 3.347 -19.058 1.00 91.56 85 ASN A CA 1
ATOM 678 C C . ASN A 1 85 ? 7.389 2.397 -17.871 1.00 91.56 85 ASN A C 1
ATOM 680 O O . ASN A 1 85 ? 6.475 2.587 -17.072 1.00 91.56 85 ASN A O 1
ATOM 684 N N . TYR A 1 86 ? 8.282 1.413 -17.745 1.00 92.88 86 TYR A 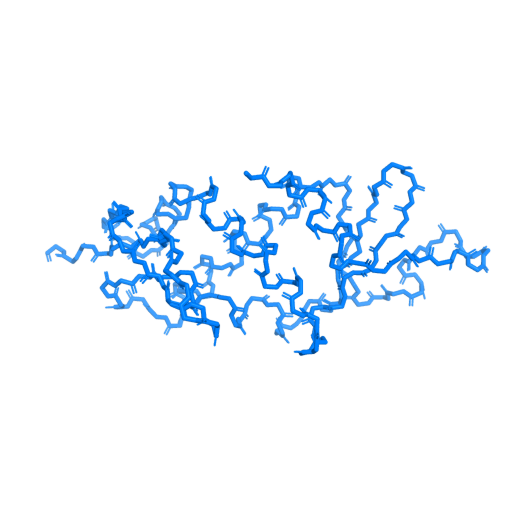N 1
ATOM 685 C CA . TYR A 1 86 ? 8.315 0.522 -16.589 1.00 92.88 86 TYR A CA 1
ATOM 686 C C . TYR A 1 86 ? 9.216 1.073 -15.483 1.00 92.88 86 TYR A C 1
ATOM 688 O O . TYR A 1 86 ? 10.337 1.525 -15.745 1.00 92.88 86 TYR A O 1
ATOM 696 N N . TYR A 1 87 ? 8.726 0.988 -14.252 1.00 93.81 87 TYR A N 1
ATOM 697 C CA . TYR A 1 87 ? 9.441 1.346 -13.032 1.00 93.81 87 TYR A CA 1
ATOM 698 C C . TYR A 1 87 ? 9.407 0.165 -12.068 1.00 93.81 87 TYR A C 1
ATOM 700 O O . TYR A 1 87 ? 8.356 -0.443 -11.913 1.00 93.81 87 TYR A O 1
ATOM 708 N N . LEU A 1 88 ? 10.543 -0.163 -11.461 1.00 91.31 88 LEU A N 1
ATOM 709 C CA . LEU A 1 88 ? 10.714 -1.248 -10.500 1.00 91.31 88 LEU A CA 1
ATOM 710 C C . LEU A 1 88 ? 10.915 -0.656 -9.111 1.00 91.31 88 LEU A C 1
ATOM 712 O O . LEU A 1 88 ? 11.882 0.074 -8.889 1.00 91.31 88 LEU A O 1
ATOM 716 N N . MET A 1 89 ? 10.018 -0.985 -8.194 1.00 90.19 89 MET A N 1
ATOM 717 C CA . MET A 1 89 ? 10.182 -0.728 -6.774 1.00 90.19 89 MET A CA 1
ATOM 718 C C . MET A 1 89 ? 10.597 -2.032 -6.105 1.00 90.19 89 MET A C 1
ATOM 720 O O . MET A 1 89 ? 9.789 -2.951 -5.963 1.00 90.19 89 MET A O 1
ATOM 724 N N . ASP A 1 90 ? 11.870 -2.100 -5.729 1.00 81.50 90 ASP A N 1
ATOM 725 C CA . ASP A 1 90 ? 12.376 -3.157 -4.859 1.00 81.50 90 ASP A CA 1
ATOM 726 C C . ASP A 1 90 ? 11.926 -2.831 -3.432 1.00 81.50 90 ASP A C 1
ATOM 728 O O . ASP A 1 90 ? 12.411 -1.878 -2.815 1.00 81.50 90 ASP A O 1
ATOM 732 N N . TYR A 1 91 ? 10.919 -3.566 -2.964 1.00 72.44 91 TYR A N 1
ATOM 733 C CA . TYR A 1 91 ? 10.382 -3.422 -1.614 1.00 72.44 91 TYR A CA 1
ATOM 734 C C . TYR A 1 91 ? 11.274 -4.106 -0.570 1.00 72.44 91 TYR A C 1
ATOM 736 O O . TYR A 1 91 ? 11.342 -3.673 0.579 1.00 72.44 91 TYR A O 1
ATOM 744 N N . CYS A 1 92 ? 11.945 -5.192 -0.961 1.00 71.19 92 CYS A N 1
ATOM 745 C CA . CYS A 1 92 ? 12.779 -5.979 -0.056 1.00 71.19 92 CYS A CA 1
ATOM 746 C C . CYS A 1 92 ? 14.125 -5.299 0.225 1.00 71.19 92 CYS A C 1
ATOM 748 O O . CYS A 1 92 ? 14.835 -5.699 1.154 1.00 71.19 92 CYS A O 1
ATOM 750 N N . ASP A 1 93 ? 14.472 -4.272 -0.550 1.00 71.25 93 ASP A N 1
ATOM 751 C CA . A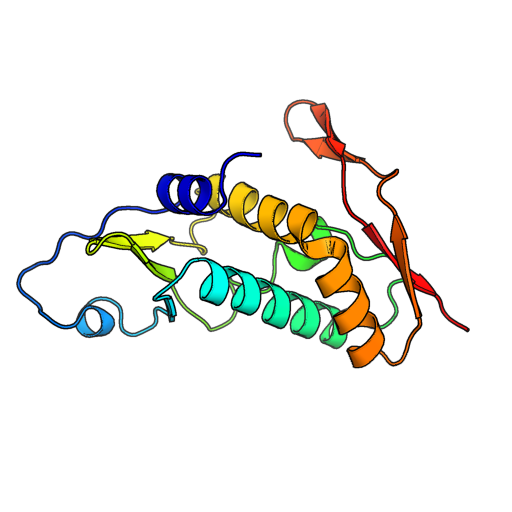SP A 1 93 ? 15.592 -3.388 -0.277 1.00 71.25 93 ASP A CA 1
ATOM 752 C C . ASP A 1 93 ? 15.337 -2.546 0.982 1.00 71.25 93 ASP A C 1
ATOM 754 O O . ASP A 1 93 ? 14.743 -1.467 0.948 1.00 71.25 93 ASP A O 1
ATOM 758 N N . LEU A 1 94 ? 15.839 -3.043 2.114 1.00 65.69 94 LEU A N 1
ATOM 759 C CA . LEU A 1 94 ? 15.788 -2.373 3.416 1.00 65.69 94 LEU A CA 1
ATOM 760 C C . LEU A 1 94 ? 16.484 -0.997 3.427 1.00 65.69 94 LEU A C 1
ATOM 762 O O . LEU A 1 94 ? 16.281 -0.232 4.371 1.00 65.69 94 LEU A O 1
ATOM 766 N N . ASP A 1 95 ? 17.288 -0.667 2.408 1.00 68.44 95 ASP A N 1
ATOM 767 C CA . ASP A 1 95 ? 17.910 0.652 2.262 1.00 68.44 95 ASP A CA 1
ATOM 768 C C . ASP A 1 95 ? 17.006 1.650 1.498 1.00 68.44 95 ASP A C 1
ATOM 770 O O . ASP A 1 95 ? 17.277 2.861 1.483 1.00 68.44 95 ASP A O 1
ATOM 774 N N . ASN A 1 96 ? 15.892 1.196 0.909 1.00 70.62 96 ASN A N 1
ATOM 775 C CA . ASN A 1 96 ? 14.940 2.038 0.187 1.00 70.62 96 ASN A CA 1
ATOM 776 C C . ASN A 1 96 ? 13.942 2.730 1.130 1.00 70.62 96 ASN A C 1
ATOM 778 O O . ASN A 1 96 ? 12.748 2.439 1.161 1.00 70.62 96 ASN A O 1
ATOM 782 N N . SER A 1 97 ? 14.427 3.738 1.857 1.00 72.50 97 SER A N 1
ATOM 783 C CA . SER A 1 97 ? 13.599 4.562 2.764 1.00 72.50 97 SER A CA 1
ATOM 784 C C . SER A 1 97 ? 12.395 5.261 2.105 1.00 72.50 97 SER A C 1
ATOM 786 O O . SER A 1 97 ? 11.535 5.778 2.808 1.00 72.50 97 SER A O 1
ATOM 788 N N . LYS A 1 98 ? 12.303 5.292 0.767 1.00 81.88 98 LYS A N 1
ATOM 789 C CA . LYS A 1 98 ? 11.181 5.904 0.035 1.00 81.88 98 LYS A CA 1
ATOM 790 C C . LYS A 1 98 ? 9.979 4.993 -0.142 1.00 81.88 98 LYS A C 1
ATOM 792 O O . LYS A 1 98 ? 8.874 5.488 -0.344 1.00 81.88 98 LYS A O 1
ATOM 797 N N . VAL A 1 99 ? 10.172 3.688 -0.025 1.00 82.50 99 VAL A N 1
ATOM 798 C CA . VAL A 1 99 ? 9.076 2.717 -0.012 1.00 82.50 99 VAL A CA 1
ATOM 799 C C . VAL A 1 99 ? 8.175 2.927 1.205 1.00 82.50 99 VAL A C 1
ATOM 801 O O . VAL A 1 99 ? 6.954 2.828 1.100 1.00 82.50 99 VAL A O 1
ATOM 804 N N . GLU A 1 100 ? 8.776 3.279 2.342 1.00 79.38 100 GLU A N 1
ATOM 805 C CA . GLU A 1 100 ? 8.058 3.599 3.574 1.00 79.38 100 GLU A CA 1
ATOM 806 C C . GLU A 1 100 ? 7.129 4.809 3.380 1.00 79.38 100 GLU A C 1
ATOM 808 O O . GLU A 1 100 ? 5.944 4.740 3.706 1.00 79.38 100 GLU A O 1
ATOM 813 N N . ASP A 1 101 ? 7.637 5.876 2.750 1.00 83.69 101 ASP A N 1
ATOM 814 C CA . ASP A 1 101 ? 6.867 7.091 2.450 1.00 83.69 101 ASP A CA 1
ATOM 815 C C . ASP A 1 101 ? 5.618 6.782 1.590 1.00 83.69 101 ASP A C 1
ATOM 817 O O . ASP A 1 101 ? 4.542 7.326 1.837 1.00 83.69 101 ASP A O 1
ATOM 821 N N . VAL A 1 102 ? 5.735 5.884 0.600 1.00 87.62 102 VAL A N 1
ATOM 822 C CA . VAL A 1 102 ? 4.610 5.448 -0.257 1.00 87.62 102 VAL A CA 1
ATOM 823 C C . VAL A 1 102 ? 3.521 4.767 0.572 1.00 87.62 102 VAL A C 1
ATOM 825 O O . VAL A 1 102 ? 2.336 5.046 0.399 1.00 87.62 102 VAL A O 1
ATOM 828 N N . GLN A 1 103 ? 3.917 3.869 1.471 1.00 83.19 103 GLN A N 1
ATOM 829 C CA . GLN A 1 103 ? 2.990 3.116 2.308 1.00 83.19 103 GLN A CA 1
ATOM 830 C C . GLN A 1 103 ? 2.266 4.010 3.313 1.00 83.19 103 GLN A C 1
ATOM 832 O O . GLN A 1 103 ? 1.042 3.931 3.435 1.00 83.19 103 GLN A O 1
ATOM 837 N N . ILE A 1 104 ? 3.005 4.893 3.986 1.00 82.50 104 ILE A N 1
ATOM 838 C CA . ILE A 1 104 ? 2.436 5.872 4.915 1.00 82.50 104 ILE A CA 1
ATOM 839 C C . ILE A 1 104 ? 1.387 6.729 4.203 1.00 82.50 104 ILE A C 1
ATOM 841 O O . ILE A 1 104 ? 0.275 6.854 4.712 1.00 82.50 104 ILE A O 1
ATOM 845 N N . GLU A 1 105 ? 1.695 7.250 3.011 1.00 87.44 105 GLU A N 1
ATOM 846 C CA . GLU A 1 105 ? 0.745 8.060 2.239 1.00 87.44 105 GLU A CA 1
ATOM 847 C C . GLU A 1 105 ? -0.539 7.279 1.911 1.00 87.44 105 GLU A C 1
ATOM 849 O O . GLU A 1 105 ? -1.633 7.830 2.055 1.00 87.44 105 GLU A O 1
ATOM 854 N N . ILE A 1 106 ? -0.434 6.000 1.517 1.00 89.62 106 ILE A N 1
ATOM 855 C CA . ILE A 1 106 ? -1.605 5.146 1.246 1.00 89.62 106 ILE A CA 1
ATOM 856 C C . ILE A 1 106 ? -2.457 4.992 2.507 1.00 89.62 106 ILE A C 1
ATOM 858 O O . ILE A 1 106 ? -3.674 5.159 2.447 1.00 89.62 106 ILE A O 1
ATOM 862 N N . TRP A 1 107 ? -1.849 4.708 3.657 1.00 87.94 107 TRP A N 1
ATOM 863 C CA . TRP A 1 107 ? -2.594 4.568 4.909 1.00 87.94 107 TRP A CA 1
ATOM 864 C C . TRP A 1 107 ? -3.264 5.862 5.345 1.00 87.94 107 TRP A C 1
ATOM 866 O O . TRP A 1 107 ? -4.459 5.871 5.646 1.00 87.94 107 TRP A O 1
ATOM 876 N N . GLU A 1 108 ? -2.517 6.962 5.344 1.00 84.62 108 GLU A N 1
ATOM 877 C CA . GLU A 1 108 ? -3.031 8.265 5.753 1.00 84.62 108 GLU A CA 1
ATOM 878 C C . GLU A 1 108 ? -4.161 8.746 4.833 1.00 84.62 108 GLU A C 1
ATOM 880 O O . GLU A 1 108 ? -5.149 9.303 5.316 1.00 84.62 108 GLU A O 1
ATOM 885 N N . SER A 1 109 ? -4.068 8.464 3.532 1.00 88.12 109 SER A N 1
ATOM 886 C CA . SER A 1 109 ? -5.092 8.837 2.548 1.00 88.12 109 SER A CA 1
ATOM 887 C C . SER A 1 109 ? -6.338 7.947 2.587 1.00 88.12 109 SER A C 1
ATOM 889 O O . SER A 1 109 ? -7.405 8.388 2.157 1.00 88.12 109 SER A O 1
ATOM 891 N N . ASN A 1 110 ? -6.239 6.720 3.116 1.00 90.31 110 ASN A N 1
ATOM 892 C CA . ASN A 1 110 ? -7.295 5.702 3.024 1.00 90.31 110 ASN A CA 1
ATOM 893 C C . ASN A 1 110 ? -7.785 5.172 4.377 1.00 90.31 110 ASN A C 1
ATOM 895 O O . ASN A 1 110 ? -8.385 4.097 4.433 1.00 90.31 110 ASN A O 1
ATOM 899 N N . GLY A 1 111 ? -7.579 5.915 5.467 1.00 88.31 111 GLY A N 1
ATOM 900 C CA . GLY A 1 111 ? -7.965 5.494 6.820 1.00 88.31 111 GLY A CA 1
ATOM 901 C C . GLY A 1 111 ? -9.405 4.978 6.950 1.00 88.31 111 GLY A C 1
ATOM 902 O O . GLY A 1 111 ? -9.648 3.991 7.641 1.00 88.31 111 GLY A O 1
ATOM 903 N N . GLU A 1 112 ? -10.362 5.596 6.248 1.00 91.50 112 GLU A N 1
ATOM 904 C CA . GLU A 1 112 ? -11.762 5.141 6.222 1.00 91.50 112 GLU A CA 1
ATOM 905 C C . GLU A 1 112 ? -11.936 3.787 5.539 1.00 91.50 112 GLU A C 1
ATOM 907 O O . GLU A 1 112 ? -12.645 2.922 6.056 1.00 91.50 112 GLU A O 1
ATOM 912 N N . THR A 1 113 ? -11.276 3.575 4.403 1.00 93.06 113 THR A N 1
ATOM 913 C CA . THR A 1 113 ? -11.288 2.290 3.699 1.00 93.06 113 THR A CA 1
ATOM 914 C C . THR A 1 113 ? -10.691 1.197 4.582 1.00 93.06 113 THR A C 1
ATOM 916 O O . THR A 1 113 ? -11.313 0.147 4.743 1.00 93.06 113 THR A O 1
ATOM 919 N N . PHE A 1 114 ? -9.548 1.469 5.221 1.00 90.62 114 PHE A N 1
ATOM 920 C CA . PHE A 1 114 ? -8.905 0.546 6.158 1.00 90.62 114 PHE A CA 1
ATOM 921 C C . PHE A 1 114 ? -9.823 0.157 7.315 1.00 90.62 114 PHE A C 1
ATOM 923 O O . PHE A 1 114 ? -10.025 -1.031 7.566 1.00 90.62 114 PHE A O 1
ATOM 930 N N . ALA A 1 115 ? -10.409 1.147 7.993 1.00 91.00 115 ALA A N 1
ATOM 931 C CA . ALA A 1 115 ? -11.305 0.913 9.120 1.00 91.00 115 ALA A CA 1
ATOM 932 C C . ALA A 1 115 ? -12.509 0.049 8.716 1.00 91.00 115 ALA A C 1
ATOM 934 O O . ALA A 1 115 ? -12.777 -0.972 9.345 1.00 91.00 115 ALA A O 1
ATOM 935 N N . ASN A 1 116 ? -13.182 0.404 7.619 1.00 94.75 116 ASN A N 1
ATOM 936 C CA . ASN A 1 116 ? -14.363 -0.322 7.154 1.00 94.75 116 ASN A CA 1
ATOM 937 C C . ASN A 1 116 ? -14.054 -1.783 6.794 1.00 94.75 116 ASN A C 1
ATOM 939 O O . ASN A 1 116 ? -14.807 -2.678 7.178 1.00 94.75 116 ASN A O 1
ATOM 943 N N . GLN A 1 117 ? -12.953 -2.038 6.082 1.00 94.50 117 GLN A N 1
ATOM 944 C CA . GLN A 1 117 ? -12.591 -3.404 5.707 1.00 94.50 117 GLN A CA 1
ATOM 945 C C . GLN A 1 117 ? -12.132 -4.239 6.917 1.00 94.50 117 GLN A C 1
ATOM 947 O O . GLN A 1 117 ? -12.495 -5.412 7.016 1.00 94.50 117 GLN A O 1
ATOM 952 N N . LEU A 1 118 ? -11.379 -3.656 7.860 1.00 91.88 118 LEU A N 1
ATOM 953 C CA . LEU A 1 118 ? -10.993 -4.341 9.101 1.00 91.88 118 LEU A CA 1
ATOM 954 C C . LEU A 1 118 ? -12.211 -4.687 9.961 1.00 91.88 118 LEU A C 1
ATOM 956 O O . LEU A 1 118 ? -12.304 -5.812 10.451 1.00 91.88 118 LEU A O 1
ATOM 960 N N . ALA A 1 119 ? -13.160 -3.757 10.106 1.00 93.25 119 ALA A N 1
ATOM 961 C CA . ALA A 1 119 ? -14.421 -3.994 10.805 1.00 93.25 119 ALA A CA 1
ATOM 962 C C . ALA A 1 119 ? -15.171 -5.201 10.228 1.00 93.25 119 ALA A C 1
ATOM 964 O O . ALA A 1 119 ? -15.612 -6.076 10.975 1.00 93.25 119 ALA A O 1
ATOM 965 N N . GLU A 1 120 ? -15.271 -5.276 8.896 1.00 94.94 120 GLU A N 1
ATOM 966 C CA . GLU A 1 120 ? -15.910 -6.396 8.203 1.00 94.94 120 GLU A CA 1
ATOM 967 C C . GLU A 1 120 ? -15.166 -7.717 8.437 1.00 94.94 120 GLU A C 1
ATOM 969 O O . GLU A 1 120 ? -15.789 -8.722 8.780 1.00 94.94 120 GLU A O 1
ATOM 974 N N . LYS A 1 121 ? -13.836 -7.725 8.287 1.00 93.75 121 LYS A N 1
ATOM 975 C CA . LYS A 1 121 ? -13.013 -8.936 8.436 1.00 93.75 121 LYS A CA 1
ATOM 976 C C . LYS A 1 121 ? -13.011 -9.489 9.857 1.00 93.75 121 LYS A C 1
ATOM 978 O O . LYS A 1 121 ? -13.008 -10.706 10.027 1.00 93.75 121 LYS A O 1
ATOM 983 N N . LEU A 1 122 ? -13.013 -8.611 10.857 1.00 92.38 122 LEU A N 1
ATOM 984 C CA . LEU A 1 122 ? -12.977 -8.985 12.270 1.00 92.38 122 LEU A CA 1
ATOM 985 C C . LEU A 1 122 ? -14.369 -9.187 12.886 1.00 92.38 122 LEU A C 1
ATOM 987 O O . LEU A 1 122 ? -14.448 -9.664 14.016 1.00 92.38 122 LEU A O 1
ATOM 991 N N . ASP A 1 123 ? -15.447 -8.827 12.178 1.00 92.88 123 ASP A N 1
ATOM 992 C CA . ASP A 1 123 ? -16.815 -8.728 12.718 1.00 92.88 123 ASP A CA 1
ATOM 993 C C . ASP A 1 123 ? -16.876 -7.849 13.988 1.00 92.88 123 ASP A C 1
ATOM 995 O O . ASP A 1 123 ? -17.489 -8.183 15.008 1.00 92.88 123 ASP A O 1
ATOM 999 N N . LYS A 1 124 ? -16.187 -6.703 13.938 1.00 90.81 124 LYS A N 1
ATOM 1000 C CA . LYS A 1 124 ? -16.066 -5.731 15.038 1.00 90.81 124 LYS A CA 1
ATOM 1001 C C . LYS A 1 124 ? -16.384 -4.320 14.553 1.00 90.81 124 LYS A C 1
ATOM 1003 O O . LYS A 1 124 ? -16.434 -4.048 13.360 1.00 90.81 124 LYS A O 1
ATOM 1008 N N . GLU A 1 125 ? -16.635 -3.411 15.487 1.00 91.88 125 GLU A N 1
ATOM 1009 C CA . GLU A 1 125 ? -16.772 -1.989 15.166 1.00 91.88 125 GLU A CA 1
ATOM 1010 C C . GLU A 1 125 ? -15.391 -1.325 15.170 1.00 91.88 125 GLU A C 1
ATOM 1012 O O . GLU A 1 125 ? -14.535 -1.683 15.977 1.00 91.88 125 GLU A O 1
ATOM 1017 N N . THR A 1 126 ? -15.173 -0.359 14.281 1.00 90.88 126 THR A N 1
ATOM 1018 C CA . THR A 1 126 ? -13.929 0.416 14.213 1.00 90.88 126 THR A CA 1
ATOM 1019 C C . THR A 1 126 ? -14.208 1.908 14.259 1.00 90.88 126 THR A C 1
ATOM 1021 O O . THR A 1 126 ? -15.193 2.379 13.691 1.00 90.88 126 THR A O 1
ATOM 1024 N N . GLN A 1 127 ? -13.285 2.662 14.842 1.00 90.69 127 GLN A N 1
ATOM 1025 C CA . GLN A 1 127 ? -13.251 4.117 14.808 1.00 90.69 127 GLN A CA 1
ATOM 1026 C C . GLN A 1 127 ? -11.887 4.591 14.305 1.00 90.69 127 GLN A C 1
ATOM 1028 O O . GLN A 1 127 ? -10.867 3.976 14.587 1.00 90.69 127 GLN A O 1
ATOM 1033 N N . ILE A 1 128 ? -11.867 5.713 13.592 1.00 89.94 128 ILE A N 1
ATOM 1034 C CA . ILE A 1 128 ? -10.623 6.375 13.196 1.00 89.94 128 ILE A CA 1
ATOM 1035 C C . ILE A 1 128 ? -10.288 7.451 14.223 1.00 89.94 128 ILE A C 1
ATOM 1037 O O . ILE A 1 128 ? -11.124 8.310 14.525 1.00 89.94 128 ILE A O 1
ATOM 1041 N N . ASP A 1 129 ? -9.059 7.421 14.721 1.00 85.56 129 ASP A N 1
ATOM 1042 C CA . ASP A 1 129 ? -8.463 8.479 15.523 1.00 85.56 129 ASP A CA 1
ATOM 1043 C C . ASP A 1 129 ? -7.297 9.120 14.758 1.00 85.56 129 ASP A C 1
ATOM 1045 O O . ASP A 1 129 ? -6.314 8.470 14.408 1.00 85.56 129 ASP A O 1
ATOM 1049 N N . THR A 1 130 ? -7.412 10.420 14.490 1.00 79.69 130 THR A N 1
ATOM 1050 C CA . THR A 1 130 ? -6.375 11.237 13.837 1.00 79.69 130 THR A CA 1
ATOM 1051 C C . THR A 1 130 ? -5.690 12.194 14.816 1.00 79.69 130 THR A C 1
ATOM 1053 O O . THR A 1 130 ? -5.034 13.152 14.405 1.00 79.69 130 THR A O 1
ATOM 1056 N N . SER A 1 131 ? -5.921 12.027 16.121 1.00 76.25 131 SER A N 1
ATOM 1057 C CA . SER A 1 131 ? -5.295 12.823 17.182 1.00 76.25 131 SER A CA 1
ATOM 1058 C C . SER A 1 131 ? -3.930 12.274 17.610 1.00 76.25 131 SER A C 1
ATOM 1060 O O . SER A 1 131 ? -3.203 12.939 18.357 1.00 76.25 131 SER A O 1
ATOM 1062 N N . CYS A 1 132 ? -3.570 11.091 17.111 1.00 68.19 132 CYS A N 1
ATOM 1063 C CA . CYS A 1 132 ? -2.293 10.429 17.324 1.00 68.19 132 CYS A CA 1
ATOM 1064 C C . CYS A 1 132 ? -1.185 11.009 16.423 1.00 68.19 132 CYS A C 1
ATOM 1066 O O . CYS A 1 132 ? -1.439 11.615 15.381 1.00 68.19 132 CYS A O 1
ATOM 1068 N N . TYR A 1 133 ? 0.066 10.836 16.856 1.00 67.81 133 TYR A N 1
ATOM 1069 C CA . TYR A 1 133 ? 1.255 11.243 16.110 1.00 67.81 133 TYR A CA 1
ATOM 1070 C C . TYR A 1 133 ? 2.351 10.195 16.300 1.00 67.81 133 TYR A C 1
ATOM 1072 O O . TYR A 1 133 ? 2.577 9.763 17.435 1.00 67.81 133 TYR A O 1
ATOM 1080 N N . TYR A 1 134 ? 3.087 9.861 15.240 1.00 64.81 134 TYR A N 1
ATOM 1081 C CA . TYR A 1 134 ? 4.352 9.134 15.362 1.00 64.81 134 TYR A CA 1
ATOM 1082 C C . TYR A 1 134 ? 5.529 10.111 15.365 1.00 64.81 134 TYR A C 1
ATOM 1084 O O . TYR A 1 134 ? 5.422 11.256 14.916 1.00 64.81 134 TYR A O 1
ATOM 1092 N N . GLN A 1 135 ? 6.654 9.680 15.935 1.00 56.41 135 GLN A N 1
ATOM 1093 C CA . GLN A 1 135 ? 7.877 10.472 15.973 1.00 56.41 135 GLN A CA 1
ATOM 1094 C C . GLN A 1 135 ? 8.899 9.866 15.014 1.00 56.41 135 GLN A C 1
ATOM 1096 O O . GLN A 1 135 ? 9.293 8.714 15.176 1.00 56.41 135 GLN A O 1
ATOM 1101 N N . THR A 1 136 ? 9.318 10.633 14.012 1.00 59.41 136 THR A N 1
ATOM 1102 C CA . THR A 1 136 ? 10.308 10.188 13.023 1.00 59.41 136 THR A CA 1
ATOM 1103 C C . THR A 1 136 ? 11.700 10.058 13.658 1.00 59.41 136 THR A C 1
ATOM 1105 O O . THR A 1 136 ? 11.969 10.582 14.746 1.00 59.41 136 THR A O 1
ATOM 1108 N N . ALA A 1 137 ? 12.643 9.429 12.947 1.00 51.00 137 ALA A N 1
ATOM 1109 C CA . ALA A 1 137 ? 14.033 9.283 13.396 1.00 51.00 137 ALA A CA 1
ATOM 1110 C C . ALA A 1 137 ? 14.757 10.623 13.659 1.00 51.00 137 ALA A C 1
ATOM 1112 O O . ALA A 1 137 ? 15.736 10.664 14.407 1.00 51.00 137 ALA A O 1
ATOM 1113 N N . ASN A 1 138 ? 14.281 11.727 13.071 1.00 68.56 138 ASN A N 1
ATOM 1114 C CA . ASN A 1 138 ? 14.822 13.071 13.290 1.00 68.56 138 ASN A CA 1
ATOM 1115 C C . ASN A 1 138 ? 14.111 13.837 14.435 1.00 68.56 138 ASN A C 1
ATOM 1117 O O . ASN A 1 138 ? 14.504 14.959 14.757 1.00 68.56 138 ASN A O 1
ATOM 1121 N N . GLY A 1 139 ? 13.108 13.225 15.078 1.00 66.62 139 GLY A N 1
ATOM 1122 C CA . GLY A 1 139 ? 12.371 13.778 16.214 1.00 66.62 139 GLY A CA 1
ATOM 1123 C C . GLY A 1 139 ? 11.114 14.576 15.853 1.00 66.62 139 GLY A C 1
ATOM 1124 O O . GLY A 1 139 ? 10.460 15.087 16.767 1.00 66.62 139 GLY A O 1
ATOM 1125 N N . GLU A 1 140 ? 10.765 14.686 14.571 1.00 74.88 140 GLU A N 1
ATOM 1126 C CA . GLU A 1 140 ? 9.558 15.362 14.091 1.00 74.88 140 GLU A CA 1
ATOM 1127 C C . GLU A 1 140 ? 8.293 14.560 14.424 1.00 74.88 140 GLU A C 1
ATOM 1129 O O . GLU A 1 140 ? 8.279 13.335 14.325 1.00 74.88 140 GLU A O 1
ATOM 1134 N N . LYS A 1 141 ? 7.231 15.257 14.851 1.00 69.44 141 LYS A N 1
ATOM 1135 C CA . LYS A 1 141 ? 5.917 14.649 15.087 1.00 69.44 141 LYS A CA 1
ATOM 1136 C C . LYS A 1 141 ? 5.097 14.716 13.812 1.00 69.44 141 LYS A C 1
ATOM 1138 O O . LYS A 1 141 ? 4.670 15.801 13.422 1.00 69.44 141 LYS A O 1
ATOM 1143 N N . MET A 1 142 ? 4.851 13.560 13.225 1.00 65.44 142 MET A N 1
ATOM 1144 C CA . MET A 1 142 ? 4.001 13.403 12.055 1.00 65.44 142 MET A CA 1
ATOM 1145 C C . MET A 1 142 ? 2.615 12.948 12.524 1.00 65.44 142 MET A C 1
ATOM 1147 O O . MET A 1 142 ? 2.547 12.082 13.403 1.00 65.44 142 MET A O 1
ATOM 1151 N N . PRO A 1 143 ? 1.515 13.545 12.027 1.00 66.62 143 PRO A N 1
ATOM 1152 C CA . PRO A 1 143 ? 0.169 13.034 12.279 1.00 66.62 143 PRO A CA 1
ATOM 1153 C C . PRO A 1 143 ? 0.105 11.549 11.926 1.00 66.62 143 PRO A C 1
ATOM 1155 O O . PRO A 1 143 ? 0.718 11.135 10.952 1.00 66.62 143 PRO A O 1
ATOM 1158 N N . SER A 1 144 ? -0.610 10.748 12.710 1.00 73.19 144 SER A N 1
ATOM 1159 C CA . SER A 1 144 ? -0.866 9.350 12.374 1.00 73.19 144 SER A CA 1
ATOM 1160 C C . SER A 1 144 ? -2.361 9.111 12.304 1.00 73.19 144 SER A C 1
ATOM 1162 O O . SER A 1 144 ? -3.108 9.524 13.192 1.00 73.19 144 SER A O 1
ATOM 1164 N N . VAL A 1 145 ? -2.792 8.392 11.276 1.00 80.94 145 VAL A N 1
ATOM 1165 C CA . VAL A 1 145 ? -4.114 7.774 11.280 1.00 80.94 145 VAL A CA 1
ATOM 1166 C C . VAL A 1 145 ? -4.021 6.490 12.099 1.00 80.94 145 VAL A C 1
ATOM 1168 O O . VAL A 1 145 ? -3.199 5.623 11.805 1.00 80.94 145 VAL A O 1
ATOM 1171 N N . THR A 1 146 ? -4.854 6.370 13.124 1.00 85.88 146 THR A N 1
ATOM 1172 C CA . THR A 1 146 ? -5.004 5.156 13.927 1.00 85.88 146 THR A CA 1
ATOM 1173 C C . THR A 1 146 ? -6.412 4.613 13.724 1.00 85.88 146 THR A C 1
ATOM 1175 O O . THR A 1 146 ? -7.385 5.365 13.763 1.00 85.88 146 THR A O 1
ATOM 1178 N N . VAL A 1 147 ? -6.534 3.307 13.505 1.00 86.56 147 VAL A N 1
ATOM 1179 C CA . VAL A 1 147 ? -7.817 2.601 13.477 1.00 86.56 147 VAL A CA 1
ATOM 1180 C C . VAL A 1 147 ? -7.979 1.870 14.806 1.00 86.56 147 VAL A C 1
ATOM 1182 O O . VAL A 1 147 ? -7.260 0.918 15.089 1.00 86.56 147 VAL A O 1
ATOM 1185 N N . CYS A 1 148 ? -8.921 2.311 15.629 1.00 85.81 148 CYS A N 1
ATOM 1186 C CA . CYS A 1 148 ? -9.261 1.690 16.905 1.00 85.81 148 CYS A CA 1
ATOM 1187 C C . CYS A 1 148 ? -10.368 0.653 16.696 1.00 85.81 148 CYS A C 1
ATOM 1189 O O . CYS A 1 148 ? -11.415 0.978 16.133 1.00 85.81 148 CYS A O 1
ATOM 1191 N N . VAL A 1 149 ? -10.171 -0.572 17.175 1.00 82.44 149 VAL A N 1
ATOM 1192 C CA . VAL A 1 149 ? -11.193 -1.624 17.187 1.00 82.44 149 VAL A CA 1
ATOM 1193 C C . VAL A 1 149 ? -11.930 -1.604 18.523 1.00 82.44 149 VAL A C 1
ATOM 1195 O O . VAL A 1 149 ? -11.336 -1.659 19.596 1.00 82.44 149 VAL A O 1
ATOM 1198 N N . ILE A 1 150 ? -13.257 -1.551 18.459 1.00 82.75 150 ILE A N 1
ATOM 1199 C CA . ILE A 1 150 ? -14.138 -1.468 19.619 1.00 82.75 150 ILE A CA 1
ATOM 1200 C C . ILE A 1 150 ? -14.720 -2.858 19.886 1.00 82.75 150 ILE A C 1
ATOM 1202 O O . ILE A 1 150 ? -15.575 -3.357 19.148 1.00 82.75 150 ILE A O 1
ATOM 1206 N N . ASN A 1 151 ? -14.263 -3.484 20.971 1.00 67.94 151 ASN A N 1
ATOM 1207 C CA . ASN A 1 151 ? -14.856 -4.719 21.477 1.00 67.94 151 ASN A CA 1
ATOM 1208 C C . ASN A 1 151 ? -16.197 -4.394 22.167 1.00 67.94 151 ASN A C 1
ATOM 1210 O O . ASN A 1 151 ? -16.254 -3.531 23.044 1.00 67.94 151 ASN A O 1
ATOM 1214 N N . LYS A 1 152 ? -17.273 -5.066 21.743 1.00 60.16 152 LYS A N 1
ATOM 1215 C CA . LYS A 1 152 ? -18.622 -4.930 22.325 1.00 60.16 152 LYS A CA 1
ATOM 1216 C C . LYS A 1 152 ? -18.740 -5.559 23.710 1.00 60.16 152 LYS A C 1
ATOM 1218 O O . LYS A 1 152 ? -18.122 -6.624 23.931 1.00 60.16 152 LYS A O 1
#

Radius of gyration: 16.62 Å; chains: 1; bounding box: 36×30×49 Å